Protein AF-A0A969KPN1-F1 (afdb_monomer)

Radius of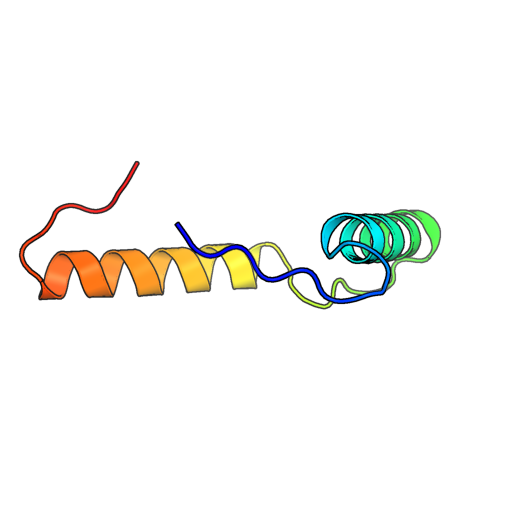 gyration: 16.28 Å; Cα contacts (8 Å, |Δi|>4): 20; chains: 1; bounding box: 38×19×38 Å

pLDDT: mean 93.61, std 5.07, range [73.69, 98.38]

Mean predicted aligned error: 4.52 Å

Sequence (56 aa):
VRNERLPGDTTYTHQLRAFVRMVNDGEPMPTDAHDAVANMAAIDDIYRRAGLNPRG

Secondary structure (DSSP, 8-state):
------SS--HHHHHHHHHHHHHHH-PPPSS-HHHHHHHHHHHHHHHHHTT-PPP-

Structure (mmCIF, N/CA/C/O backbone):
data_AF-A0A969KPN1-F1
#
_entry.id   AF-A0A969KPN1-F1
#
loop_
_atom_site.group_PDB
_atom_site.id
_atom_site.type_symbol
_atom_site.label_atom_id
_atom_site.label_alt_id
_atom_site.label_comp_id
_atom_site.label_asym_id
_atom_site.label_entity_id
_atom_site.label_seq_id
_atom_site.pdbx_PDB_ins_code
_atom_site.Cartn_x
_atom_site.Cartn_y
_atom_site.Cartn_z
_atom_site.occupancy
_atom_site.B_iso_or_equiv
_atom_site.auth_seq_id
_atom_site.auth_comp_id
_atom_site.auth_asym_id
_atom_site.auth_atom_id
_atom_site.pdbx_PDB_model_num
ATOM 1 N N . VAL A 1 1 ? 11.565 11.617 21.566 1.00 76.31 1 VAL A N 1
ATOM 2 C CA . VAL A 1 1 ? 11.222 10.571 20.573 1.00 76.31 1 VAL A CA 1
ATOM 3 C C . VAL A 1 1 ? 12.495 9.810 20.240 1.00 76.31 1 VAL A C 1
ATOM 5 O O . VAL A 1 1 ? 13.483 10.456 19.913 1.00 76.31 1 VAL A O 1
ATOM 8 N N . ARG A 1 2 ? 12.517 8.484 20.407 1.00 86.94 2 ARG A N 1
ATOM 9 C CA . ARG A 1 2 ? 13.659 7.636 20.025 1.00 86.94 2 ARG A CA 1
ATOM 10 C C . ARG A 1 2 ? 13.491 7.255 18.556 1.00 86.94 2 ARG A C 1
ATOM 12 O O . ARG A 1 2 ? 12.440 6.744 18.196 1.00 86.94 2 ARG A O 1
ATOM 19 N N . ASN A 1 3 ? 14.504 7.528 17.737 1.00 86.81 3 ASN A N 1
ATOM 20 C CA . ASN A 1 3 ? 14.535 7.148 16.326 1.00 86.81 3 ASN A CA 1
ATOM 21 C C . ASN A 1 3 ? 15.634 6.112 16.120 1.00 86.81 3 ASN A C 1
ATOM 23 O O . ASN A 1 3 ? 16.801 6.384 16.400 1.00 86.81 3 ASN A O 1
ATOM 27 N N . GLU A 1 4 ? 15.253 4.943 15.626 1.00 88.38 4 GLU A N 1
ATOM 28 C CA . GLU A 1 4 ? 16.186 3.884 15.257 1.00 88.38 4 GLU A CA 1
ATOM 29 C C . GLU A 1 4 ? 16.479 3.972 13.762 1.00 88.38 4 GLU A C 1
ATOM 31 O O . GLU A 1 4 ? 15.577 4.151 12.944 1.00 88.38 4 GLU A O 1
ATOM 36 N N . ARG A 1 5 ? 17.761 3.889 13.404 1.00 86.69 5 ARG A N 1
ATOM 37 C CA . ARG A 1 5 ? 18.209 3.818 12.014 1.00 86.69 5 ARG A CA 1
ATOM 38 C C . ARG A 1 5 ? 18.939 2.508 11.820 1.00 86.69 5 ARG A C 1
ATOM 40 O O . ARG A 1 5 ? 19.926 2.243 12.500 1.00 86.69 5 ARG A O 1
ATOM 47 N N . LEU A 1 6 ? 18.443 1.721 10.879 1.00 87.44 6 LEU A N 1
ATOM 48 C CA . LEU A 1 6 ? 19.107 0.515 10.425 1.00 87.44 6 LEU A CA 1
ATOM 49 C C . LEU A 1 6 ? 19.977 0.869 9.211 1.00 87.44 6 LEU A C 1
ATOM 51 O O . LEU A 1 6 ? 19.544 1.666 8.374 1.00 87.44 6 LEU A O 1
ATOM 55 N N . PRO A 1 7 ? 21.204 0.335 9.117 1.00 88.19 7 PRO A N 1
ATOM 56 C CA . PRO A 1 7 ? 22.012 0.472 7.914 1.00 88.19 7 PRO A CA 1
ATOM 57 C C . PRO A 1 7 ? 21.339 -0.255 6.739 1.00 88.19 7 PRO A C 1
ATOM 59 O O . PRO A 1 7 ? 20.770 -1.329 6.922 1.00 88.19 7 PRO A O 1
ATOM 62 N N . GLY A 1 8 ? 21.424 0.320 5.538 1.00 91.50 8 GLY A N 1
ATOM 63 C CA . GLY A 1 8 ? 20.835 -0.240 4.319 1.00 91.50 8 GLY A CA 1
ATOM 64 C C . GLY A 1 8 ? 20.063 0.791 3.499 1.00 91.50 8 GLY A C 1
ATOM 65 O O . GLY A 1 8 ? 19.972 1.965 3.864 1.00 91.50 8 GLY A O 1
ATOM 66 N N . ASP A 1 9 ? 19.522 0.331 2.373 1.00 93.38 9 ASP A N 1
ATOM 67 C CA . ASP A 1 9 ? 18.639 1.134 1.533 1.00 93.38 9 ASP A CA 1
ATOM 68 C C . ASP A 1 9 ? 17.303 1.398 2.236 1.00 93.38 9 ASP A C 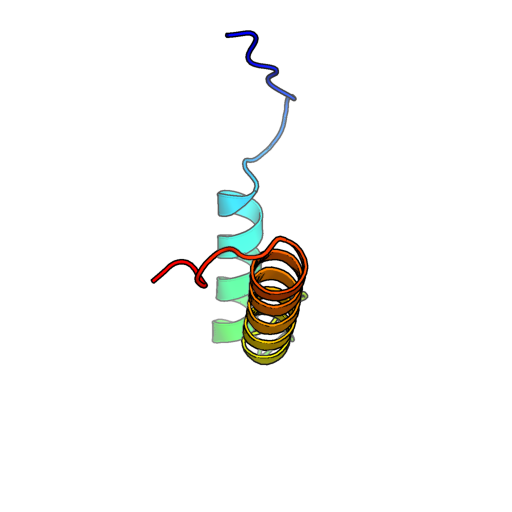1
ATOM 70 O O . ASP A 1 9 ? 16.807 0.598 3.032 1.00 93.38 9 ASP A O 1
ATOM 74 N N . THR A 1 10 ? 16.687 2.536 1.919 1.00 93.44 10 THR A N 1
ATOM 75 C CA . THR A 1 10 ? 15.353 2.848 2.439 1.00 93.44 10 THR A CA 1
ATOM 76 C C . THR A 1 10 ? 14.305 1.934 1.811 1.00 93.44 10 THR A C 1
ATOM 78 O O . THR A 1 10 ? 14.433 1.514 0.657 1.00 93.44 10 THR A O 1
ATOM 81 N N . THR A 1 11 ? 13.197 1.709 2.515 1.00 91.44 11 THR A N 1
ATOM 82 C CA . THR A 1 11 ? 12.050 0.982 1.954 1.00 91.44 11 THR A CA 1
ATOM 83 C C . THR A 1 11 ? 11.568 1.606 0.637 1.00 91.44 11 THR A C 1
ATOM 85 O O . THR A 1 11 ? 11.245 0.876 -0.296 1.00 91.44 11 THR A O 1
ATOM 88 N N . TYR A 1 12 ? 11.613 2.9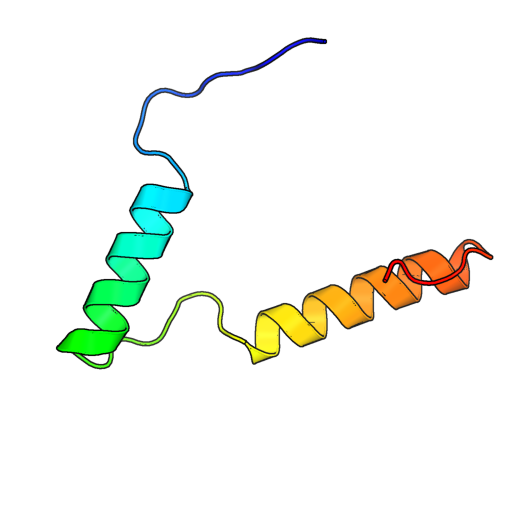37 0.505 1.00 93.44 12 TYR A N 1
ATOM 89 C CA . TYR A 1 12 ? 11.264 3.636 -0.738 1.00 93.44 12 TYR A CA 1
ATOM 90 C C . TYR A 1 12 ? 12.175 3.265 -1.911 1.00 93.44 12 TYR A C 1
ATOM 92 O O . TYR A 1 12 ? 11.704 3.109 -3.035 1.00 93.44 12 TYR A O 1
ATOM 100 N N . THR A 1 13 ? 13.470 3.065 -1.666 1.00 96.44 13 THR A N 1
ATOM 101 C CA . THR A 1 13 ? 14.414 2.616 -2.696 1.00 96.44 13 THR A CA 1
ATOM 102 C C . THR A 1 13 ? 14.047 1.218 -3.200 1.00 96.44 13 THR A C 1
ATOM 104 O O . THR A 1 13 ? 14.044 0.975 -4.407 1.00 96.44 13 THR A O 1
ATOM 107 N N . HIS A 1 14 ? 13.689 0.300 -2.299 1.00 94.25 14 HIS A N 1
ATOM 108 C CA . HIS A 1 14 ? 13.237 -1.041 -2.679 1.00 94.25 14 HIS A CA 1
ATOM 109 C C . HIS A 1 14 ? 11.916 -1.010 -3.457 1.00 94.25 14 HIS A C 1
ATOM 111 O O . HIS A 1 14 ? 11.803 -1.686 -4.481 1.00 94.25 14 HIS A O 1
ATOM 117 N N . GLN A 1 15 ? 10.957 -0.191 -3.016 1.00 94.56 15 GLN A N 1
ATOM 118 C CA . GLN A 1 15 ? 9.675 -0.003 -3.701 1.00 94.56 15 GLN A CA 1
ATOM 119 C C . GLN A 1 15 ? 9.865 0.554 -5.113 1.00 94.56 15 GLN A C 1
ATOM 121 O O . GLN A 1 15 ? 9.292 0.019 -6.058 1.00 94.56 15 GLN A O 1
ATOM 126 N N . LEU A 1 16 ? 10.723 1.565 -5.284 1.00 96.12 16 LEU A N 1
ATOM 127 C CA . LEU A 1 16 ? 10.998 2.141 -6.599 1.00 96.12 16 LEU A CA 1
ATOM 128 C C . LEU A 1 16 ? 11.642 1.118 -7.542 1.00 96.12 16 LEU A C 1
ATOM 130 O O . LEU A 1 16 ? 11.260 1.029 -8.704 1.00 96.12 16 LEU A O 1
ATOM 134 N N . ARG A 1 17 ? 12.582 0.302 -7.049 1.00 96.31 17 ARG A N 1
ATOM 135 C CA . ARG A 1 17 ? 13.176 -0.771 -7.861 1.00 96.31 17 ARG A CA 1
ATOM 136 C C . ARG A 1 17 ? 12.143 -1.822 -8.271 1.00 96.31 17 ARG A C 1
ATOM 138 O O . ARG A 1 17 ? 12.207 -2.292 -9.400 1.00 96.31 17 ARG A O 1
ATOM 145 N N . ALA A 1 18 ? 11.221 -2.199 -7.382 1.00 95.62 18 ALA A N 1
ATOM 146 C CA . ALA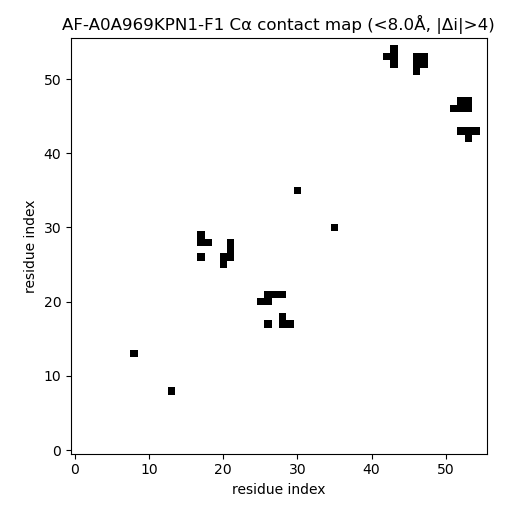 A 1 18 ? 10.138 -3.127 -7.717 1.00 95.62 18 ALA A CA 1
ATOM 147 C C . ALA A 1 18 ? 9.196 -2.532 -8.772 1.00 95.62 18 ALA A C 1
ATOM 149 O O . ALA A 1 18 ? 8.894 -3.191 -9.761 1.00 95.62 18 ALA A O 1
ATOM 150 N N . PHE A 1 19 ? 8.833 -1.257 -8.617 1.00 94.81 19 PHE A N 1
ATOM 151 C CA . PHE A 1 19 ? 8.018 -0.537 -9.589 1.00 94.81 19 PHE A CA 1
ATOM 152 C C . PHE A 1 19 ? 8.673 -0.490 -10.976 1.00 94.81 19 PHE A C 1
ATOM 154 O O . PHE A 1 19 ? 8.017 -0.776 -11.972 1.00 94.81 19 PHE A O 1
ATOM 161 N N . VAL A 1 20 ? 9.974 -0.192 -11.054 1.00 97.62 20 VAL A N 1
ATOM 162 C CA . VAL A 1 20 ? 10.707 -0.172 -12.331 1.00 97.62 20 VAL A CA 1
ATOM 163 C C . VAL A 1 20 ? 10.691 -1.543 -13.018 1.00 97.62 20 VAL A C 1
ATOM 165 O O . VAL A 1 20 ? 10.451 -1.596 -14.221 1.00 97.62 20 VAL A O 1
ATOM 168 N N . ARG A 1 21 ? 10.889 -2.645 -12.276 1.00 97.50 21 ARG A N 1
ATOM 169 C CA . ARG A 1 21 ? 10.809 -4.007 -12.842 1.00 97.50 21 ARG A CA 1
ATOM 170 C C . ARG A 1 21 ? 9.401 -4.354 -13.316 1.00 97.50 21 ARG A C 1
ATOM 172 O O . ARG A 1 21 ? 9.238 -4.916 -14.389 1.00 97.50 21 ARG A O 1
ATOM 179 N N . MET A 1 22 ? 8.372 -3.957 -12.573 1.00 96.50 22 MET A N 1
ATOM 180 C CA . MET A 1 22 ? 6.988 -4.128 -13.018 1.00 96.50 22 MET A CA 1
ATOM 181 C C . MET A 1 22 ? 6.721 -3.372 -14.330 1.00 96.50 22 MET A C 1
ATOM 183 O O . MET A 1 22 ? 6.118 -3.928 -15.242 1.00 96.50 22 MET A O 1
ATOM 187 N N . VAL A 1 23 ? 7.181 -2.121 -14.450 1.00 96.88 23 VAL A N 1
ATOM 188 C CA . VAL A 1 23 ? 6.957 -1.296 -15.652 1.00 96.88 23 VAL A CA 1
ATOM 189 C C . VAL A 1 23 ? 7.710 -1.829 -16.870 1.00 96.88 23 VAL A C 1
ATOM 191 O O . VAL A 1 23 ? 7.144 -1.864 -17.961 1.00 96.88 23 VAL A O 1
ATOM 194 N N . ASN A 1 24 ? 8.974 -2.214 -16.700 1.00 98.38 24 ASN A N 1
ATOM 195 C CA . ASN A 1 24 ? 9.824 -2.618 -17.819 1.00 98.38 24 ASN A CA 1
ATOM 196 C C . ASN A 1 24 ? 9.644 -4.091 -18.198 1.00 98.38 24 ASN A C 1
ATOM 198 O O . ASN A 1 24 ? 9.621 -4.416 -19.383 1.00 98.38 24 ASN A O 1
ATOM 202 N N . ASP A 1 25 ? 9.512 -4.962 -17.197 1.00 98.00 25 ASP A N 1
ATOM 203 C CA . ASP A 1 25 ? 9.622 -6.414 -17.356 1.00 98.00 25 ASP A CA 1
ATOM 204 C C . ASP A 1 25 ? 8.299 -7.140 -17.055 1.00 98.00 25 ASP A C 1
ATOM 206 O O . ASP A 1 25 ? 8.180 -8.344 -17.279 1.00 98.00 25 ASP A O 1
ATOM 210 N N . GLY A 1 26 ? 7.284 -6.427 -16.549 1.00 96.38 26 GLY A N 1
ATOM 211 C CA . GLY A 1 26 ? 5.994 -7.013 -16.178 1.00 96.38 26 GLY A CA 1
ATOM 212 C C . GLY A 1 26 ? 6.042 -7.871 -14.911 1.00 96.38 26 GLY A C 1
ATOM 213 O O . GLY A 1 26 ? 5.114 -8.641 -14.665 1.00 96.38 26 GLY A O 1
ATOM 214 N N . GLU A 1 27 ? 7.106 -7.766 -14.105 1.00 97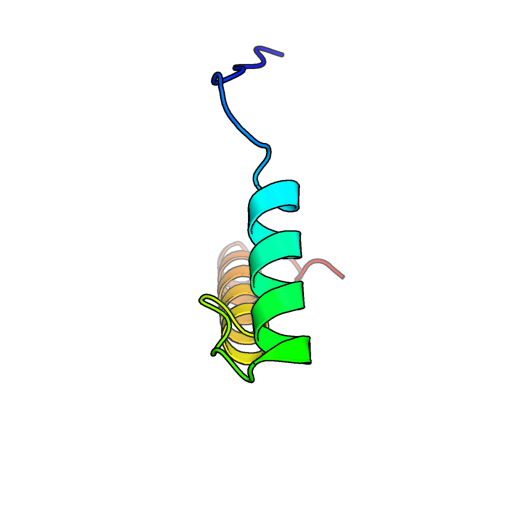.06 27 GLU A N 1
ATOM 215 C CA . GLU A 1 27 ? 7.197 -8.491 -12.836 1.00 97.06 27 GLU A CA 1
ATOM 216 C C . GLU A 1 27 ? 6.047 -8.097 -11.887 1.00 97.06 27 GLU A C 1
ATOM 218 O O . GLU A 1 27 ? 5.815 -6.903 -11.672 1.00 97.06 27 GLU A O 1
ATOM 223 N N . PRO A 1 28 ? 5.347 -9.066 -11.266 1.00 93.19 28 PRO A N 1
ATOM 224 C CA . PRO A 1 28 ? 4.325 -8.761 -10.275 1.00 93.19 28 PRO A CA 1
ATOM 225 C C . PRO A 1 28 ? 4.895 -7.977 -9.091 1.00 93.19 28 PRO A C 1
ATOM 227 O O . PRO A 1 28 ? 5.954 -8.307 -8.547 1.00 93.19 28 PRO A O 1
ATOM 230 N N . MET A 1 29 ? 4.158 -6.959 -8.651 1.00 93.44 29 MET A N 1
ATOM 231 C CA . MET A 1 29 ? 4.490 -6.256 -7.417 1.00 93.44 29 MET A CA 1
ATOM 232 C C . MET A 1 29 ? 4.303 -7.196 -6.217 1.00 93.44 29 MET A C 1
ATOM 234 O O . MET A 1 29 ? 3.286 -7.881 -6.143 1.00 93.44 29 MET A O 1
ATOM 238 N N . PRO A 1 30 ? 5.226 -7.201 -5.237 1.00 91.25 30 PRO A N 1
ATOM 239 C CA . PRO A 1 30 ? 5.064 -7.996 -4.015 1.00 91.25 30 PRO A CA 1
ATOM 240 C C . PRO A 1 30 ? 3.851 -7.601 -3.164 1.00 91.25 30 PRO A C 1
ATOM 242 O O . PRO A 1 30 ? 3.446 -8.346 -2.276 1.00 91.25 30 PRO A O 1
ATOM 245 N N . THR A 1 31 ? 3.340 -6.388 -3.366 1.00 91.00 31 THR A N 1
ATOM 246 C CA . THR A 1 31 ? 2.150 -5.855 -2.704 1.00 91.00 31 THR A CA 1
ATOM 247 C C . THR A 1 31 ? 1.483 -4.919 -3.695 1.00 91.00 31 THR A C 1
ATOM 249 O O . THR A 1 31 ? 2.096 -3.927 -4.106 1.00 91.00 31 THR A O 1
ATOM 252 N N . ASP A 1 32 ? 0.281 -5.265 -4.138 1.00 89.56 32 ASP A N 1
ATOM 253 C CA . ASP A 1 32 ? -0.416 -4.541 -5.196 1.00 89.56 32 ASP A CA 1
ATOM 254 C C . ASP A 1 32 ? -1.535 -3.631 -4.652 1.00 89.56 32 ASP A C 1
ATOM 256 O O . ASP A 1 32 ? -1.679 -3.397 -3.448 1.00 89.56 32 ASP A O 1
ATOM 260 N N . ALA A 1 33 ? -2.315 -3.042 -5.561 1.00 91.94 33 ALA A N 1
ATOM 261 C CA . ALA A 1 33 ? -3.406 -2.150 -5.183 1.00 91.94 33 ALA A CA 1
ATOM 262 C C . ALA A 1 33 ? -4.543 -2.878 -4.445 1.00 91.94 33 ALA A C 1
ATOM 264 O O . ALA A 1 33 ? -5.198 -2.274 -3.594 1.00 91.94 33 ALA A O 1
ATOM 265 N N . HIS A 1 34 ? -4.784 -4.156 -4.746 1.00 95.00 34 HIS A N 1
ATOM 266 C CA . HIS A 1 34 ? -5.802 -4.944 -4.063 1.00 95.00 34 HIS A CA 1
ATOM 267 C C . HIS A 1 34 ? -5.393 -5.195 -2.608 1.00 95.00 34 HIS A C 1
ATOM 269 O O . HIS A 1 34 ? -6.205 -4.995 -1.701 1.00 95.00 34 HIS A O 1
ATOM 275 N N . ASP A 1 35 ? -4.121 -5.522 -2.370 1.00 95.06 35 ASP A N 1
ATOM 276 C CA . ASP A 1 35 ? -3.576 -5.654 -1.015 1.00 95.06 35 ASP A CA 1
ATOM 277 C C . ASP A 1 35 ? -3.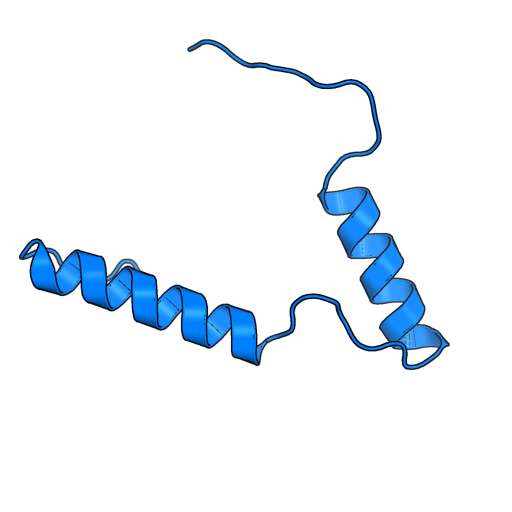720 -4.351 -0.217 1.00 95.06 35 ASP A C 1
ATOM 279 O O . ASP A 1 35 ? -4.125 -4.361 0.949 1.00 95.06 35 ASP A O 1
ATOM 283 N N . ALA A 1 36 ? -3.443 -3.207 -0.852 1.00 94.00 36 ALA A N 1
ATOM 284 C CA . ALA A 1 36 ? -3.583 -1.899 -0.220 1.00 94.00 36 ALA A CA 1
ATOM 285 C C . ALA A 1 36 ? -5.036 -1.605 0.196 1.00 94.00 36 ALA A C 1
ATOM 287 O O . ALA A 1 36 ? -5.275 -1.144 1.315 1.00 94.00 36 ALA A O 1
ATOM 288 N N . VAL A 1 37 ? -6.013 -1.908 -0.666 1.00 96.25 37 VAL A N 1
ATOM 289 C CA .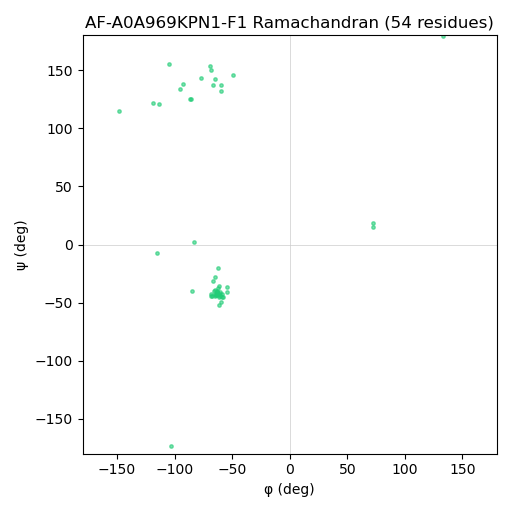 VAL A 1 37 ? -7.443 -1.738 -0.356 1.00 96.25 37 VAL A CA 1
ATOM 290 C C . VAL A 1 37 ? -7.877 -2.673 0.772 1.00 96.25 37 VAL A C 1
ATOM 292 O O . VAL A 1 37 ? -8.548 -2.225 1.703 1.00 96.25 37 VAL A O 1
ATOM 295 N N . ALA A 1 38 ? -7.465 -3.943 0.738 1.00 97.12 38 ALA A N 1
ATOM 296 C CA . ALA A 1 38 ? -7.772 -4.903 1.796 1.00 97.12 38 ALA A CA 1
ATOM 297 C C . ALA A 1 38 ? -7.198 -4.456 3.151 1.00 97.12 38 ALA A C 1
ATOM 299 O O . ALA A 1 38 ? -7.881 -4.527 4.176 1.00 97.12 38 ALA A O 1
ATOM 300 N N . ASN A 1 39 ? -5.975 -3.921 3.154 1.00 96.44 39 ASN A N 1
ATOM 301 C CA . ASN A 1 39 ? -5.352 -3.369 4.351 1.00 96.44 39 ASN A CA 1
ATOM 302 C C . ASN A 1 39 ? -6.116 -2.147 4.891 1.00 96.44 39 ASN A C 1
ATOM 304 O O . ASN A 1 39 ? -6.365 -2.062 6.093 1.00 96.44 39 ASN A O 1
ATOM 308 N N . MET A 1 40 ? -6.547 -1.225 4.022 1.00 95.88 40 MET A N 1
ATOM 309 C CA . MET A 1 40 ? -7.353 -0.072 4.445 1.00 95.88 40 MET A CA 1
ATOM 310 C C . MET A 1 40 ? -8.721 -0.489 4.996 1.00 95.88 40 MET A C 1
ATOM 312 O O . MET A 1 40 ? -9.150 0.038 6.020 1.00 95.88 40 MET A O 1
ATOM 316 N N . ALA A 1 41 ? -9.370 -1.491 4.395 1.00 96.62 41 ALA A N 1
ATOM 317 C CA . ALA A 1 41 ? -10.618 -2.044 4.914 1.00 96.62 41 ALA A CA 1
ATOM 318 C C . ALA A 1 41 ? -10.437 -2.653 6.314 1.00 96.62 41 ALA A C 1
ATOM 320 O O . ALA A 1 41 ? -11.260 -2.411 7.198 1.00 96.62 41 ALA A O 1
ATOM 321 N N . ALA A 1 42 ? -9.341 -3.386 6.542 1.00 97.31 42 ALA A N 1
ATOM 322 C CA . ALA A 1 42 ? -9.010 -3.937 7.854 1.00 97.31 42 ALA A CA 1
ATOM 323 C C . ALA A 1 42 ? -8.773 -2.836 8.903 1.00 97.31 42 ALA A C 1
ATOM 325 O O . ALA A 1 42 ? -9.237 -2.954 10.039 1.00 97.31 42 ALA A O 1
ATOM 326 N N . ILE A 1 43 ? -8.092 -1.749 8.524 1.00 96.94 43 ILE A N 1
ATOM 327 C CA . ILE A 1 43 ? -7.892 -0.582 9.392 1.00 96.94 43 ILE A CA 1
ATOM 328 C C . ILE A 1 43 ? -9.241 0.035 9.761 1.00 96.94 43 ILE A C 1
ATOM 330 O O . ILE A 1 43 ? -9.524 0.186 10.949 1.00 96.94 43 ILE A O 1
ATOM 334 N N . ASP A 1 44 ? -10.096 0.343 8.788 1.00 97.00 44 ASP A N 1
ATOM 335 C CA . ASP A 1 44 ? -11.414 0.927 9.050 1.00 97.00 44 ASP A CA 1
ATOM 336 C C . ASP A 1 44 ? -12.244 0.082 10.021 1.00 97.00 44 ASP A C 1
ATOM 338 O O . ASP A 1 44 ? -12.902 0.595 10.926 1.00 97.00 44 ASP A O 1
ATOM 342 N N . ASP A 1 45 ? -12.188 -1.232 9.851 1.00 97.50 45 ASP A N 1
ATOM 343 C CA . ASP A 1 45 ? -12.859 -2.204 10.697 1.00 97.50 45 ASP A CA 1
ATOM 344 C C . ASP A 1 45 ? -12.387 -2.169 12.154 1.00 97.50 45 ASP A C 1
ATOM 346 O O . ASP A 1 45 ? -13.188 -2.360 13.074 1.00 97.50 45 ASP A O 1
ATOM 350 N N . ILE A 1 46 ? -11.101 -1.902 12.380 1.00 97.62 46 ILE A N 1
ATOM 351 C CA . ILE A 1 46 ? -10.541 -1.687 13.717 1.00 97.62 46 ILE A CA 1
ATOM 352 C C . ILE A 1 46 ? -11.076 -0.377 14.306 1.00 97.62 46 ILE A C 1
ATOM 354 O O . ILE A 1 46 ? -11.506 -0.370 15.461 1.00 97.62 46 ILE A O 1
ATOM 358 N N . TYR A 1 47 ? -11.125 0.708 13.524 1.00 97.38 47 TYR A N 1
ATOM 359 C CA . TYR A 1 47 ? -11.689 1.989 13.979 1.00 97.38 47 TYR A CA 1
ATOM 360 C C . TYR A 1 47 ? -13.153 1.843 14.386 1.00 97.38 47 TYR A C 1
ATOM 362 O O . TYR A 1 47 ? -13.519 2.220 15.501 1.00 97.38 47 TYR A O 1
ATOM 370 N N . ARG A 1 48 ? -13.970 1.218 13.531 1.00 97.19 48 ARG A N 1
ATOM 371 C CA . ARG A 1 48 ? -15.393 0.981 13.807 1.00 97.19 48 ARG A CA 1
ATOM 372 C C . ARG A 1 48 ? -15.5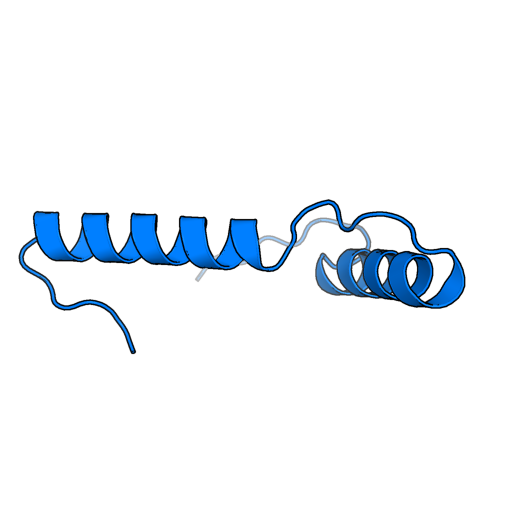87 0.180 15.092 1.00 97.19 48 ARG A C 1
ATOM 374 O O . ARG A 1 48 ? -16.405 0.557 15.927 1.00 97.19 48 ARG A O 1
ATOM 381 N N . ARG A 1 49 ? -14.805 -0.889 15.294 1.00 97.81 49 ARG A N 1
ATOM 382 C CA . ARG A 1 49 ? -14.853 -1.702 16.525 1.00 97.81 49 ARG A CA 1
ATOM 383 C C . ARG A 1 49 ? -14.415 -0.930 17.771 1.00 97.81 49 ARG A C 1
ATOM 385 O O . ARG A 1 49 ? -14.889 -1.234 18.859 1.00 97.81 49 ARG A O 1
ATOM 392 N N . ALA A 1 50 ? -13.559 0.076 17.616 1.00 97.62 50 ALA A N 1
ATOM 393 C CA . ALA A 1 50 ? -13.154 0.979 18.689 1.00 97.62 50 ALA A CA 1
ATOM 394 C C . ALA A 1 50 ? -14.142 2.142 18.934 1.00 97.62 50 ALA A C 1
ATOM 396 O O . ALA A 1 50 ? -13.871 2.990 19.782 1.00 97.62 50 ALA A O 1
ATOM 397 N N . GLY A 1 51 ? -15.266 2.216 18.206 1.00 97.75 51 GLY A N 1
ATOM 398 C CA . GLY A 1 51 ? -16.222 3.328 18.296 1.00 97.75 51 GLY A CA 1
ATOM 399 C C . GLY A 1 51 ? -15.714 4.631 17.666 1.00 97.75 51 GLY A C 1
ATOM 400 O O . GLY A 1 51 ? -16.218 5.708 17.979 1.00 97.75 51 GLY A O 1
ATOM 401 N N . LEU A 1 52 ? -14.701 4.540 16.802 1.00 97.44 52 LEU A N 1
ATOM 402 C CA . LEU A 1 52 ? -14.097 5.665 16.099 1.00 97.44 52 LEU A CA 1
ATOM 403 C C . LEU A 1 52 ? -14.546 5.692 14.634 1.00 97.44 52 LEU A C 1
ATOM 405 O O . LEU A 1 52 ? -14.855 4.662 14.035 1.00 97.44 52 LEU A O 1
ATOM 409 N N . ASN A 1 53 ? -14.513 6.879 14.032 1.00 94.75 53 ASN A N 1
ATOM 410 C CA . ASN A 1 53 ? -14.727 7.024 12.595 1.00 94.75 53 ASN A CA 1
ATOM 411 C C . ASN A 1 53 ? -13.470 6.600 11.810 1.00 94.75 53 ASN A C 1
ATOM 413 O O . ASN A 1 53 ? -12.357 6.895 12.262 1.00 94.75 53 ASN A O 1
ATOM 417 N N . PRO A 1 54 ? -13.629 5.960 10.633 1.00 92.31 54 PRO A N 1
ATOM 418 C CA . PRO A 1 54 ? -12.553 5.779 9.661 1.00 92.31 54 PRO A CA 1
ATOM 419 C C . PRO A 1 54 ? -11.803 7.082 9.371 1.00 92.31 54 PRO A C 1
ATOM 421 O O . PRO A 1 54 ? -12.395 8.164 9.373 1.00 92.31 54 PRO A O 1
ATOM 424 N N . ARG A 1 55 ? -10.495 6.977 9.127 1.00 82.56 55 ARG A N 1
ATOM 425 C CA . ARG A 1 55 ? -9.657 8.132 8.781 1.00 82.56 55 ARG A CA 1
ATOM 426 C C . ARG A 1 55 ? -9.729 8.365 7.271 1.00 82.56 55 ARG A C 1
ATOM 428 O O . ARG A 1 55 ? -9.447 7.442 6.515 1.00 82.56 55 ARG A O 1
ATOM 435 N N . GLY A 1 56 ? -10.097 9.580 6.867 1.00 73.69 56 GLY A N 1
ATOM 436 C CA . GLY A 1 56 ? -10.118 10.055 5.478 1.00 73.69 56 GLY A CA 1
ATOM 437 C C . GLY A 1 56 ? -9.224 11.267 5.285 1.00 73.69 56 GLY A C 1
ATOM 4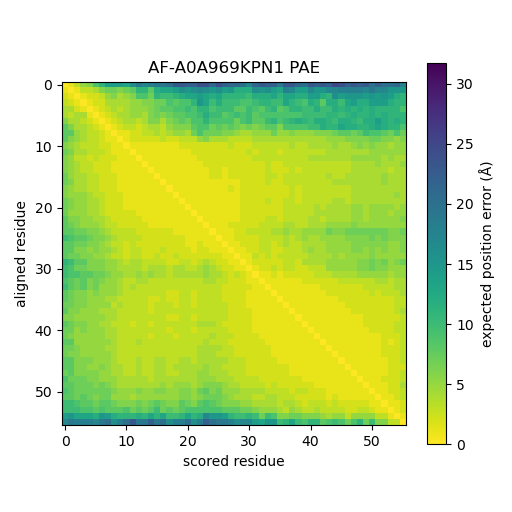38 O O . GLY A 1 56 ? -8.920 11.930 6.304 1.00 73.69 56 GLY A O 1
#

Foldseek 3Di:
DDDDDDDDDDPVVVQVVLVVCCVPPVDDRPADPVNVVVVLVVVQVVQVVVVHHRDD

Solvent-accessible surface area (backbone atoms only — not comparable to full-atom values): 3612 Å² total; per-residue (Å²): 136,92,82,87,83,78,91,75,81,53,70,67,57,54,51,52,54,46,50,51,40,28,74,76,71,65,46,81,62,98,71,47,71,66,56,53,51,53,51,51,52,53,49,36,52,52,28,50,75,70,76,40,77,63,90,129